Protein AF-A0A6D2G3I0-F1 (afdb_monomer)

Mean predicted aligned error: 6.11 Å

Solvent-accessible surface area (backbone atoms only — not comparable to full-atom values): 7239 Å² total; per-residue (Å²): 132,94,77,60,36,66,59,22,27,51,34,17,74,68,66,42,79,42,65,51,71,48,76,42,42,57,63,26,30,85,86,29,91,43,74,88,71,40,49,64,38,87,85,52,71,73,46,79,49,77,47,76,75,43,72,47,70,67,57,91,54,96,46,72,68,54,24,29,47,52,20,16,52,52,45,47,49,54,55,52,49,55,56,57,78,68,54,80,92,65,55,74,66,54,48,49,52,53,45,32,70,44,51,35,64,93,48,73,86,51,65,49,99,84,70,53,73,47,86,70,130

Foldseek 3Di:
DDFDLQVLQVQQVVQDWDKDKDKPQPCQDPPHPCVLVWPHDDDTDIDIDIDDIDGQHQDDDPDPVVSSVVSSVVVVVVNVVSVVVPDDDDDPVRVVVVCCNIHNQQDQPDADPVRDGDGRD

Radius of gyration: 18.66 Å; Cα contacts (8 Å, |Δi|>4): 162; chains: 1; bounding box: 48×25×49 Å

Secondary structure (DSSP, 8-state):
----HHHHHHHHHHT-EE--EEEESGGGSTTSS-BTTB---SSPPPEEEEPPPEE-PPP--SSHHHHHHHHHHHHHHHHHHHHHHT-----HHHHHHHHHHHH-TTS---B-TT-PBPP--

pLDDT: mean 89.38, std 10.51, range [39.72, 97.19]

Sequence (121 aa):
MKIYDGAGFVAAKSGATVVPLRIDGAELTPFSRLKGLVKRRLFPRIQLHILPPTQIPMPEAPRARDRRKIAGEMLHQIMMEARMAVRPRETLYESLLAAQYRYGAGKNCIEDINFTAGYVS

Structure (mmCIF, N/CA/C/O backbone):
data_AF-A0A6D2G3I0-F1
#
_entry.id   AF-A0A6D2G3I0-F1
#
loop_
_atom_site.group_PDB
_atom_site.id
_atom_site.type_symbol
_atom_site.label_atom_id
_atom_site.label_alt_id
_atom_site.label_comp_id
_atom_site.label_asym_id
_atom_site.label_entity_id
_atom_site.label_seq_id
_atom_site.pdbx_PDB_ins_code
_atom_site.Cartn_x
_atom_site.Cartn_y
_atom_site.Cartn_z
_atom_site.occupancy
_atom_site.B_iso_or_equiv
_atom_site.auth_seq_id
_atom_site.auth_comp_id
_atom_site.auth_asym_id
_atom_site.auth_atom_id
_atom_site.pdbx_PDB_model_num
ATOM 1 N N . MET A 1 1 ? 3.195 8.084 1.369 1.00 68.69 1 MET A N 1
ATOM 2 C CA . MET A 1 1 ? 1.783 7.982 0.933 1.00 68.69 1 MET A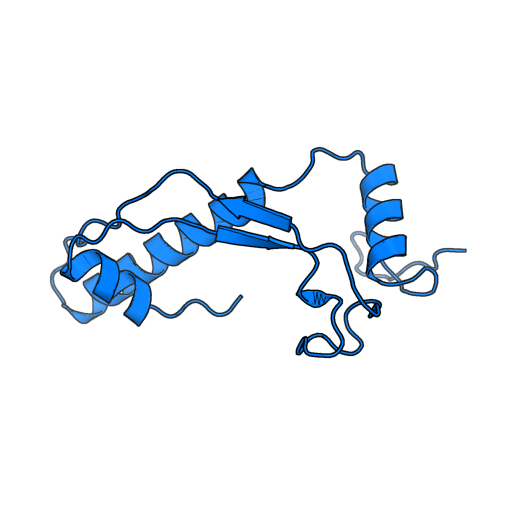 CA 1
ATOM 3 C C . MET A 1 1 ? 0.962 8.770 1.930 1.00 68.69 1 MET A C 1
ATOM 5 O O . MET A 1 1 ? 1.256 8.649 3.108 1.00 68.69 1 MET A O 1
ATOM 9 N N . LYS A 1 2 ? 0.010 9.603 1.496 1.00 77.00 2 LYS A N 1
ATOM 10 C CA . LYS A 1 2 ? -0.905 10.251 2.444 1.00 77.00 2 LYS A CA 1
ATOM 11 C C . LYS A 1 2 ? -2.009 9.254 2.781 1.00 77.00 2 LYS A C 1
ATOM 13 O O . LYS A 1 2 ? -2.684 8.786 1.870 1.00 77.00 2 LYS A O 1
ATOM 18 N N . ILE A 1 3 ? -2.138 8.912 4.054 1.00 81.06 3 ILE A N 1
ATOM 19 C CA . ILE A 1 3 ? -3.207 8.064 4.582 1.00 81.06 3 ILE A CA 1
ATOM 20 C C . ILE A 1 3 ? -4.020 8.953 5.513 1.00 81.06 3 ILE A C 1
ATOM 22 O O . ILE A 1 3 ? -3.449 9.730 6.272 1.00 81.06 3 ILE A O 1
ATOM 26 N N . TYR A 1 4 ? -5.342 8.907 5.381 1.00 83.62 4 TYR A N 1
ATOM 27 C CA . TYR A 1 4 ? -6.241 9.774 6.131 1.00 83.62 4 TYR A CA 1
ATOM 28 C C . TYR A 1 4 ? -6.926 8.968 7.228 1.00 83.62 4 TYR A C 1
ATOM 30 O O . TYR A 1 4 ? -7.654 8.024 6.924 1.00 83.62 4 TYR A O 1
ATOM 38 N N . ASP A 1 5 ? -6.786 9.400 8.482 1.00 87.56 5 ASP A N 1
ATOM 39 C CA . ASP A 1 5 ? -7.386 8.733 9.649 1.00 87.56 5 ASP A CA 1
ATOM 40 C C . ASP A 1 5 ? -8.898 8.525 9.506 1.00 87.56 5 ASP A C 1
ATOM 42 O O . ASP A 1 5 ? -9.468 7.552 9.993 1.00 87.56 5 ASP A O 1
ATOM 46 N N . GLY A 1 6 ? -9.565 9.444 8.797 1.00 91.62 6 GLY A N 1
ATOM 47 C CA . GLY A 1 6 ? -10.994 9.345 8.513 1.00 91.62 6 GLY A CA 1
ATOM 48 C C . GLY A 1 6 ? -11.378 8.071 7.759 1.00 91.62 6 GLY A C 1
ATOM 49 O O . GLY A 1 6 ? -12.414 7.496 8.072 1.00 91.62 6 GLY A O 1
ATOM 50 N N . ALA A 1 7 ? -10.552 7.604 6.820 1.00 92.88 7 ALA A N 1
ATOM 51 C CA . ALA A 1 7 ? -10.841 6.390 6.061 1.00 92.88 7 ALA A CA 1
ATOM 52 C C . ALA A 1 7 ? -10.762 5.142 6.953 1.00 92.88 7 ALA A C 1
ATOM 54 O O . ALA A 1 7 ? -11.666 4.310 6.915 1.00 92.88 7 ALA A O 1
ATOM 55 N N . GLY A 1 8 ? -9.733 5.060 7.806 1.00 94.44 8 GLY A N 1
ATOM 56 C CA . GLY A 1 8 ? -9.585 3.965 8.770 1.00 94.44 8 GLY A CA 1
ATOM 57 C C . GLY A 1 8 ? -10.744 3.932 9.761 1.00 94.44 8 GLY A C 1
ATOM 58 O O . GLY A 1 8 ? -11.340 2.887 9.996 1.00 94.44 8 GLY A O 1
ATOM 59 N N . PHE A 1 9 ? -11.150 5.100 10.261 1.00 95.31 9 PHE A N 1
ATOM 60 C CA . PHE A 1 9 ? -12.296 5.213 11.159 1.00 95.31 9 PHE A CA 1
ATOM 61 C C . PHE A 1 9 ? -13.632 4.838 10.510 1.00 95.31 9 PHE A C 1
ATOM 63 O O . PHE A 1 9 ? -14.449 4.187 11.153 1.00 95.31 9 PHE A O 1
ATOM 70 N N . VAL A 1 10 ? -13.879 5.236 9.257 1.00 95.69 10 VAL A N 1
ATOM 71 C CA . VAL A 1 10 ? -15.112 4.857 8.545 1.00 95.69 10 VAL A CA 1
ATOM 72 C C . VAL A 1 10 ? -15.165 3.348 8.337 1.00 95.69 10 VAL A C 1
ATOM 74 O O . VAL A 1 10 ? -16.199 2.759 8.635 1.00 95.69 10 VAL A O 1
ATOM 77 N N . ALA A 1 11 ? -14.062 2.730 7.902 1.00 95.75 11 ALA A N 1
ATOM 78 C CA . ALA A 1 11 ? -13.967 1.278 7.757 1.00 95.75 11 ALA A CA 1
ATOM 79 C C . ALA A 1 11 ? -14.234 0.555 9.087 1.00 95.75 11 ALA A C 1
ATOM 81 O O . ALA A 1 11 ? -14.996 -0.409 9.123 1.00 95.75 11 ALA A O 1
ATOM 82 N N . ALA A 1 12 ? -13.678 1.073 10.185 1.00 96.56 12 ALA A N 1
ATOM 83 C CA . ALA A 1 12 ? -13.872 0.493 11.506 1.00 96.56 12 ALA A CA 1
ATOM 84 C C . ALA A 1 12 ? -15.296 0.648 12.040 1.00 96.56 12 ALA A C 1
ATOM 86 O O . ALA A 1 12 ? -15.865 -0.285 12.600 1.00 96.56 12 ALA A O 1
ATOM 87 N N . LYS A 1 13 ? -15.903 1.819 11.835 1.00 95.94 13 LYS A N 1
ATOM 88 C CA . LYS A 1 13 ? -17.270 2.097 12.282 1.00 95.94 13 LYS A CA 1
ATOM 89 C C . LYS A 1 13 ? -18.314 1.306 11.491 1.00 95.94 13 LYS A C 1
ATOM 91 O O . LYS A 1 13 ? -19.352 0.969 12.050 1.00 95.94 13 LYS A O 1
ATOM 96 N N . SER A 1 14 ? -18.077 1.059 10.204 1.00 96.62 14 SER A N 1
ATOM 97 C CA . SER A 1 14 ? -19.011 0.316 9.354 1.00 96.62 14 SER A CA 1
ATOM 98 C C . SER A 1 14 ? -18.854 -1.201 9.451 1.00 96.62 14 SER A C 1
ATOM 100 O O . SER A 1 14 ? -19.747 -1.914 9.001 1.00 96.62 14 SER A O 1
ATOM 102 N N . GLY A 1 15 ? -17.733 -1.700 9.986 1.00 94.75 15 GLY A N 1
ATOM 103 C CA . GLY A 1 15 ? -17.394 -3.124 9.933 1.00 94.75 15 GLY A CA 1
ATOM 104 C C . GLY A 1 15 ? -17.150 -3.626 8.505 1.00 94.75 15 GLY A C 1
ATOM 105 O O . GLY A 1 15 ? -17.268 -4.820 8.235 1.00 94.75 15 GLY A O 1
ATOM 106 N N . ALA A 1 16 ? -16.856 -2.723 7.564 1.00 95.38 16 ALA A N 1
ATOM 107 C CA . ALA A 1 16 ? -16.655 -3.092 6.172 1.00 95.38 16 ALA A CA 1
ATOM 108 C C . ALA A 1 16 ? -15.365 -3.903 5.992 1.00 95.38 16 ALA A C 1
ATOM 110 O O . ALA A 1 16 ? -14.327 -3.621 6.595 1.00 95.38 16 ALA A O 1
ATOM 111 N N . THR A 1 17 ? -15.418 -4.875 5.084 1.00 96.56 17 THR A N 1
ATOM 112 C CA . THR A 1 17 ? -14.219 -5.580 4.628 1.00 96.56 17 THR A CA 1
ATOM 113 C C . THR A 1 17 ? -13.425 -4.670 3.690 1.00 96.56 17 THR A C 1
ATOM 115 O O . THR A 1 17 ? -1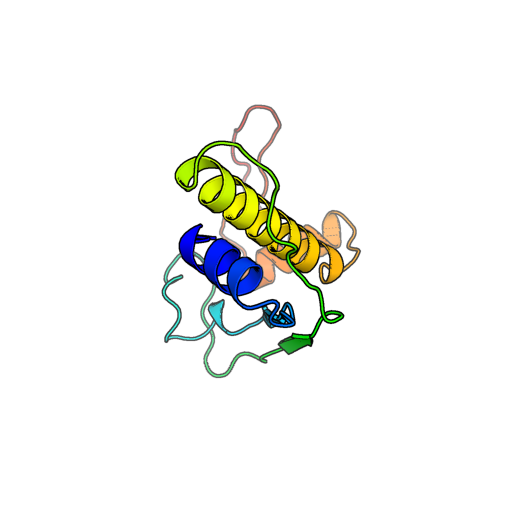3.959 -4.157 2.707 1.00 96.56 17 THR A O 1
ATOM 118 N N . VAL A 1 18 ? -12.143 -4.472 3.987 1.00 94.75 18 VAL A N 1
ATOM 119 C CA . VAL A 1 18 ? -11.204 -3.664 3.206 1.00 94.75 18 VAL A CA 1
ATOM 120 C C . VAL A 1 18 ? -10.280 -4.599 2.434 1.00 94.75 18 VAL A C 1
ATOM 122 O O . VAL A 1 18 ? -9.649 -5.475 3.015 1.00 94.75 18 VAL A O 1
ATOM 125 N N . VAL A 1 19 ? -10.167 -4.405 1.122 1.00 96.56 19 VAL A N 1
ATOM 126 C CA . VAL A 1 19 ? -9.255 -5.184 0.273 1.00 96.56 19 VAL A CA 1
ATOM 127 C C . VAL A 1 19 ? -8.068 -4.300 -0.112 1.00 96.56 19 VAL A C 1
ATOM 129 O O . VAL A 1 19 ? -8.259 -3.331 -0.853 1.00 96.56 19 VAL A O 1
ATOM 132 N N . PRO A 1 20 ? -6.846 -4.572 0.380 1.00 95.38 20 PRO A N 1
ATOM 133 C CA . PRO A 1 20 ? -5.681 -3.792 0.001 1.00 95.38 20 PRO A CA 1
ATOM 134 C C . PRO A 1 20 ? -5.325 -4.069 -1.465 1.00 95.38 20 PRO A C 1
ATOM 136 O O . PRO A 1 20 ? -5.246 -5.217 -1.900 1.00 95.38 20 PRO A O 1
ATOM 139 N N . LEU A 1 21 ? -5.102 -3.000 -2.229 1.00 94.81 21 LEU A N 1
ATOM 140 C CA . LEU A 1 21 ? -4.758 -3.058 -3.647 1.00 94.81 21 LEU A CA 1
ATOM 141 C C . LEU A 1 21 ? -3.502 -2.228 -3.904 1.00 94.81 21 LEU A C 1
ATOM 143 O O . LEU A 1 21 ? -3.475 -1.021 -3.650 1.00 94.81 21 LEU A O 1
ATOM 147 N N . ARG A 1 22 ? -2.472 -2.859 -4.468 1.00 93.06 22 ARG A N 1
ATOM 148 C CA . ARG A 1 22 ? -1.275 -2.175 -4.964 1.00 93.06 22 ARG A CA 1
ATOM 149 C C . ARG A 1 22 ? -1.343 -2.074 -6.487 1.00 93.06 22 ARG A C 1
ATOM 151 O O . ARG A 1 22 ? -1.548 -3.069 -7.172 1.00 93.06 22 ARG A O 1
ATOM 158 N N . ILE A 1 23 ? -1.158 -0.857 -6.997 1.00 93.81 23 ILE A N 1
ATOM 159 C CA . ILE A 1 23 ? -1.142 -0.555 -8.435 1.00 93.81 23 ILE A CA 1
ATOM 160 C C . ILE A 1 23 ? 0.275 -0.154 -8.844 1.00 93.81 23 ILE A C 1
ATOM 162 O O . ILE A 1 23 ? 0.762 0.893 -8.412 1.00 93.81 23 ILE A O 1
ATOM 166 N N . ASP A 1 24 ? 0.922 -0.960 -9.676 1.00 92.50 24 ASP A N 1
ATOM 167 C CA . ASP A 1 24 ? 2.253 -0.703 -10.224 1.00 92.50 24 ASP A CA 1
ATOM 168 C C . ASP A 1 24 ? 2.177 -0.268 -11.693 1.00 92.50 24 ASP A C 1
ATOM 170 O O . ASP A 1 24 ? 1.307 -0.698 -12.451 1.00 92.50 24 ASP A O 1
ATOM 174 N N . GLY A 1 25 ? 3.083 0.625 -12.094 1.00 93.06 25 GLY A N 1
ATOM 175 C CA . GLY A 1 25 ? 3.193 1.154 -13.458 1.00 93.06 25 GLY A CA 1
ATOM 176 C C . GLY A 1 25 ? 2.351 2.403 -13.735 1.00 93.06 25 GLY A C 1
ATOM 177 O O . GLY A 1 25 ? 2.733 3.216 -14.581 1.00 93.06 25 GLY A O 1
ATOM 178 N N . ALA A 1 26 ? 1.267 2.633 -12.985 1.00 94.00 26 ALA A N 1
ATOM 179 C CA . ALA A 1 26 ? 0.426 3.830 -13.121 1.00 94.00 26 ALA A CA 1
ATOM 180 C C . ALA A 1 26 ? 1.214 5.125 -12.856 1.00 94.00 26 ALA A C 1
ATOM 182 O O . ALA A 1 26 ? 0.985 6.157 -13.491 1.00 94.00 26 ALA A O 1
ATOM 183 N N . GLU A 1 27 ? 2.204 5.058 -11.969 1.00 92.81 27 GLU A N 1
ATOM 184 C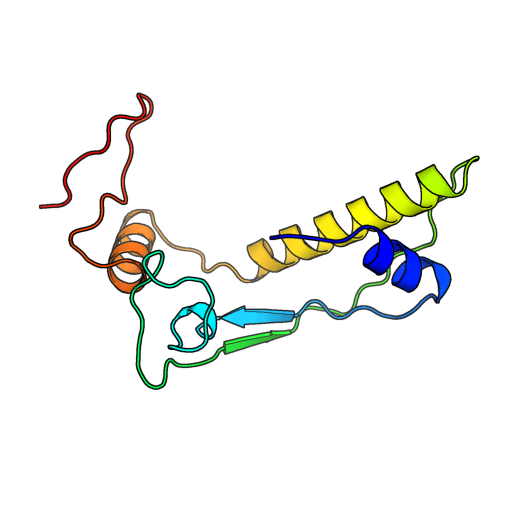 CA . GLU A 1 27 ? 3.1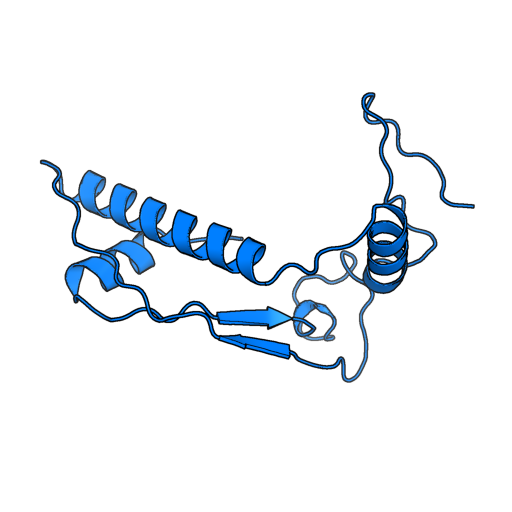13 6.149 -11.649 1.00 92.81 27 GLU A CA 1
ATOM 185 C C . GLU A 1 27 ? 3.976 6.613 -12.830 1.00 92.81 27 GLU A C 1
ATOM 187 O O . GLU A 1 27 ? 4.415 7.764 -12.830 1.00 92.81 27 GLU A O 1
ATOM 192 N N . LEU A 1 28 ? 4.198 5.748 -13.827 1.00 94.75 28 LEU A N 1
ATOM 193 C CA . LEU A 1 28 ? 5.015 6.030 -15.010 1.00 94.75 28 LEU A CA 1
ATOM 194 C C . LEU A 1 28 ? 4.207 6.721 -16.118 1.00 94.75 28 LEU A C 1
ATOM 196 O O . LEU A 1 28 ? 4.784 7.196 -17.095 1.00 94.75 28 LEU A O 1
ATOM 200 N N . THR A 1 29 ? 2.881 6.784 -15.990 1.00 94.50 29 THR A N 1
ATOM 201 C CA . THR A 1 29 ? 2.010 7.396 -17.002 1.00 94.50 29 THR A CA 1
ATOM 202 C C . THR A 1 29 ? 2.189 8.923 -17.063 1.00 94.50 29 THR A C 1
ATOM 204 O O . THR A 1 29 ? 2.581 9.553 -16.073 1.00 94.50 29 THR A O 1
ATOM 207 N N . PRO A 1 30 ? 1.843 9.579 -18.188 1.00 92.69 30 PRO A N 1
ATOM 208 C CA . PRO A 1 30 ? 1.843 11.042 -18.280 1.00 92.69 30 PRO A CA 1
ATOM 209 C C . PRO A 1 30 ? 0.877 11.727 -17.297 1.00 92.69 30 PRO A C 1
ATOM 211 O O . PRO A 1 30 ? 1.127 12.868 -16.901 1.00 92.69 30 PRO A O 1
ATOM 214 N N . PHE A 1 31 ? -0.180 11.020 -16.879 1.00 92.56 31 PHE A N 1
ATOM 215 C CA . PHE A 1 31 ? -1.214 11.487 -15.946 1.00 92.56 31 PHE A CA 1
ATOM 216 C C . PHE A 1 31 ? -0.783 11.431 -14.473 1.00 92.56 31 PHE A C 1
ATOM 218 O O . PHE A 1 31 ? -1.421 12.025 -13.605 1.00 92.56 31 PHE A O 1
ATOM 225 N N . SER A 1 32 ? 0.315 10.737 -14.175 1.00 92.31 32 SER A N 1
ATOM 226 C CA . SER A 1 32 ? 0.874 10.660 -12.829 1.00 92.31 32 SER A CA 1
ATOM 227 C C . SER A 1 32 ? 1.361 12.024 -12.335 1.00 92.31 32 SER A C 1
ATOM 229 O O . SER A 1 32 ? 2.062 12.755 -13.046 1.00 92.31 32 SER A O 1
ATOM 231 N N . ARG A 1 33 ? 1.093 12.321 -11.058 1.00 91.50 33 ARG A N 1
ATOM 232 C CA . ARG A 1 33 ? 1.632 13.497 -10.351 1.00 91.50 33 ARG A CA 1
ATOM 233 C C . ARG A 1 33 ? 3.122 13.365 -9.989 1.00 91.50 33 ARG A C 1
ATOM 235 O O . ARG A 1 33 ? 3.663 14.263 -9.361 1.00 91.50 33 ARG A O 1
ATOM 242 N N . LEU A 1 34 ? 3.800 12.287 -10.395 1.00 89.62 34 LEU A N 1
ATOM 243 C CA . LEU A 1 34 ? 5.230 12.050 -10.137 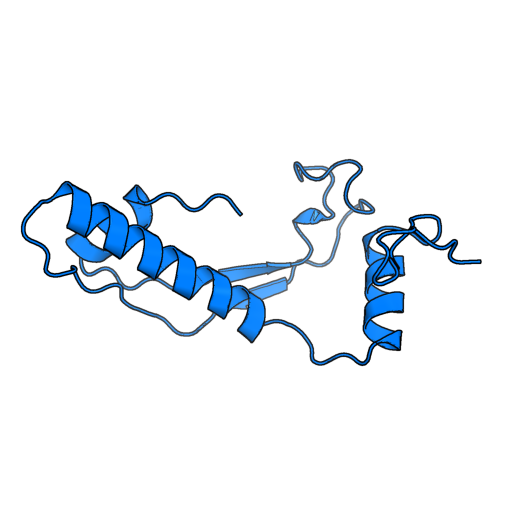1.00 89.62 34 LEU A CA 1
ATOM 244 C C . LEU A 1 34 ? 6.148 12.527 -11.282 1.00 89.62 34 LEU A C 1
ATOM 246 O O . LEU A 1 34 ? 7.203 11.940 -11.527 1.00 89.62 34 LEU A O 1
ATOM 250 N N . LYS A 1 35 ? 5.757 13.577 -12.024 1.00 86.75 35 LYS A N 1
ATOM 251 C CA . LYS A 1 35 ? 6.605 14.157 -13.084 1.00 86.75 35 LYS A CA 1
ATOM 252 C C . LYS A 1 35 ? 7.975 14.531 -12.511 1.00 86.75 35 LYS A C 1
ATOM 254 O O . LYS A 1 35 ? 8.041 15.181 -11.477 1.00 86.75 35 LYS A O 1
ATOM 259 N N . GLY A 1 36 ? 9.051 14.136 -13.188 1.00 86.50 36 GLY A N 1
ATOM 260 C CA . GLY A 1 36 ? 10.424 14.456 -12.777 1.00 86.50 36 GLY A CA 1
ATOM 261 C C . GLY A 1 36 ? 10.983 13.581 -11.650 1.00 86.50 36 GLY A C 1
ATOM 262 O O . GLY A 1 36 ? 12.199 13.541 -11.488 1.00 86.50 36 GLY A O 1
ATOM 263 N N . LEU A 1 37 ? 10.128 12.839 -10.933 1.00 87.38 37 LEU A N 1
ATOM 264 C CA . LEU A 1 37 ? 10.541 11.867 -9.915 1.00 87.38 37 LEU A CA 1
ATOM 265 C C . LEU A 1 37 ? 10.729 10.459 -10.483 1.00 87.38 37 LEU A C 1
ATOM 267 O O . LEU A 1 37 ? 11.497 9.695 -9.923 1.00 87.38 37 LEU A O 1
ATOM 271 N N . VAL A 1 38 ? 10.038 10.103 -11.569 1.00 91.06 38 VAL A N 1
ATOM 272 C CA . VAL A 1 38 ? 10.175 8.811 -12.268 1.00 91.06 38 VAL A CA 1
ATOM 273 C C . VAL A 1 38 ? 10.294 9.018 -13.776 1.00 91.06 38 VAL A C 1
ATOM 275 O O . VAL A 1 38 ? 9.788 10.007 -14.321 1.00 91.06 38 VAL A O 1
ATOM 278 N N . LYS A 1 39 ? 10.921 8.063 -14.473 1.00 91.00 39 LYS A N 1
ATOM 279 C CA . LYS A 1 39 ? 10.996 8.055 -15.938 1.00 91.00 39 LYS A CA 1
ATOM 280 C C . LYS A 1 39 ? 9.626 7.701 -16.526 1.00 91.00 39 LYS A C 1
ATOM 282 O O . LYS A 1 39 ? 9.187 6.552 -16.465 1.00 91.00 39 LYS A O 1
ATOM 287 N N . ARG A 1 40 ? 8.952 8.699 -17.105 1.00 93.19 40 ARG A N 1
ATOM 288 C CA . ARG A 1 40 ? 7.627 8.545 -17.728 1.00 93.19 40 ARG A CA 1
ATOM 289 C C . ARG A 1 40 ? 7.671 7.699 -18.997 1.00 93.19 40 ARG A C 1
ATOM 291 O O . ARG A 1 40 ? 8.681 7.665 -19.695 1.00 93.19 40 ARG A O 1
ATOM 298 N N . ARG A 1 41 ? 6.553 7.039 -19.297 1.00 92.62 41 ARG A N 1
ATOM 299 C CA . ARG A 1 41 ? 6.377 6.158 -20.456 1.00 92.62 41 ARG A CA 1
ATOM 300 C C . ARG A 1 41 ? 4.991 6.339 -21.047 1.00 92.62 41 ARG A C 1
ATOM 302 O O . ARG A 1 41 ? 4.021 6.544 -20.318 1.00 92.62 41 ARG A O 1
ATOM 309 N N . LEU A 1 42 ? 4.912 6.238 -22.365 1.00 91.31 42 LEU A N 1
ATOM 310 C CA . LEU A 1 42 ? 3.645 6.098 -23.065 1.00 91.31 42 LEU A CA 1
ATOM 311 C C . LEU A 1 42 ? 3.254 4.620 -22.988 1.00 91.31 42 LEU A C 1
ATOM 313 O O . LEU A 1 42 ? 4.060 3.762 -23.332 1.00 91.31 42 LEU A O 1
ATOM 317 N N . PHE A 1 43 ? 2.057 4.339 -22.470 1.00 92.75 43 PHE A N 1
ATOM 318 C CA . PHE A 1 43 ? 1.514 2.984 -22.294 1.00 92.75 43 PHE A CA 1
ATOM 319 C C . PHE A 1 43 ? 2.367 2.038 -21.414 1.00 92.75 43 PHE A C 1
ATOM 321 O O . PHE A 1 43 ? 2.759 0.959 -21.857 1.00 92.75 43 PHE A O 1
ATOM 328 N N . PRO A 1 44 ? 2.677 2.399 -20.151 1.00 94.75 44 PRO A N 1
ATOM 329 C CA . PRO A 1 44 ? 3.337 1.467 -19.241 1.00 94.75 44 PRO A CA 1
ATOM 330 C C . PRO A 1 44 ? 2.424 0.274 -18.924 1.00 94.75 44 PRO A C 1
ATOM 332 O O . PRO A 1 44 ? 1.209 0.426 -18.799 1.00 94.75 44 PRO A O 1
ATOM 335 N N . ARG A 1 45 ? 3.017 -0.908 -18.718 1.00 94.62 45 ARG A N 1
ATOM 336 C CA . ARG A 1 45 ? 2.298 -2.071 -18.184 1.00 94.62 45 ARG A CA 1
ATOM 337 C C . ARG A 1 45 ? 1.758 -1.740 -16.790 1.00 94.62 45 ARG A C 1
ATOM 339 O O . ARG A 1 45 ? 2.534 -1.344 -15.923 1.00 94.62 45 ARG A O 1
ATOM 346 N N . ILE A 1 46 ? 0.458 -1.935 -16.588 1.00 95.19 46 ILE A N 1
ATOM 347 C CA . ILE A 1 46 ? -0.203 -1.782 -15.288 1.00 95.19 46 ILE A CA 1
ATOM 348 C C . ILE A 1 46 ? -0.314 -3.155 -14.631 1.00 95.19 46 ILE A C 1
ATOM 350 O O . ILE A 1 46 ? -0.779 -4.103 -15.263 1.00 95.19 46 ILE A O 1
ATOM 354 N N . GLN A 1 47 ? 0.124 -3.267 -13.379 1.00 95.25 47 GLN A N 1
ATOM 355 C CA . GLN A 1 47 ? -0.035 -4.478 -12.573 1.00 95.25 47 GLN A CA 1
ATOM 356 C C . GLN A 1 47 ? -0.872 -4.163 -11.336 1.00 95.25 47 GLN A C 1
ATOM 358 O O . GLN A 1 47 ? -0.666 -3.144 -10.675 1.00 95.25 47 GLN A O 1
ATOM 363 N N . LEU A 1 48 ? -1.844 -5.029 -11.061 1.00 96.25 48 LEU A N 1
ATOM 364 C CA . LEU A 1 48 ? -2.739 -4.938 -9.916 1.00 96.25 48 LEU A CA 1
ATOM 365 C C . LEU A 1 48 ? -2.442 -6.113 -8.993 1.00 96.25 48 LEU A C 1
ATOM 367 O O . LEU A 1 48 ? -2.635 -7.264 -9.378 1.00 96.25 48 LEU A O 1
ATOM 371 N N . HIS A 1 49 ? -1.995 -5.821 -7.780 1.00 96.19 49 HIS A N 1
ATOM 372 C CA . HIS A 1 49 ? -1.797 -6.828 -6.748 1.00 96.19 49 HIS A CA 1
ATOM 373 C C . HIS A 1 49 ? -2.917 -6.684 -5.731 1.00 96.19 49 HIS A C 1
ATOM 375 O O . HIS A 1 49 ? -2.966 -5.709 -4.978 1.00 96.19 49 HIS A O 1
ATOM 381 N N . ILE A 1 50 ? -3.837 -7.640 -5.768 1.00 96.56 50 ILE A N 1
ATOM 382 C CA . ILE A 1 50 ? -4.964 -7.736 -4.848 1.00 96.56 50 ILE A CA 1
ATOM 383 C C . ILE A 1 50 ? -4.496 -8.582 -3.668 1.00 96.56 50 ILE A C 1
ATOM 385 O O . ILE A 1 50 ? -4.058 -9.716 -3.856 1.00 96.56 50 ILE A O 1
ATOM 389 N N . LEU A 1 51 ? -4.551 -8.018 -2.467 1.00 96.75 51 LEU A N 1
ATOM 390 C CA . LEU A 1 51 ? -4.156 -8.708 -1.245 1.00 96.75 51 LEU A CA 1
ATOM 391 C C . LEU A 1 51 ? -5.376 -9.306 -0.536 1.00 96.75 51 LEU A C 1
ATOM 393 O O . LEU A 1 51 ? -6.508 -8.906 -0.829 1.00 96.75 51 LEU A O 1
ATOM 397 N N . PRO A 1 52 ? -5.165 -10.252 0.400 1.00 97.19 52 PRO A N 1
ATOM 398 C CA . PRO A 1 52 ? -6.252 -10.834 1.168 1.00 97.19 52 PRO A CA 1
ATOM 399 C C . PRO A 1 52 ? -7.147 -9.766 1.820 1.00 97.19 52 PRO A C 1
ATOM 401 O O . PRO A 1 52 ? -6.632 -8.761 2.326 1.00 97.19 52 PRO A O 1
ATOM 404 N N . PRO A 1 53 ? -8.477 -9.968 1.826 1.00 97.19 53 PRO A N 1
ATOM 405 C CA . PRO A 1 53 ? -9.395 -9.088 2.530 1.00 97.19 53 PRO A CA 1
ATOM 406 C C . PRO A 1 53 ? -9.044 -8.993 4.019 1.00 97.19 53 PRO A C 1
ATOM 408 O O . PRO A 1 53 ? -8.717 -9.991 4.658 1.00 97.19 53 PRO A O 1
ATOM 411 N N . THR A 1 54 ? -9.137 -7.791 4.574 1.00 95.94 54 THR A N 1
ATOM 412 C CA . THR A 1 54 ? -8.845 -7.490 5.978 1.00 95.94 54 THR A CA 1
ATOM 413 C C . THR A 1 54 ? -9.952 -6.627 6.571 1.00 95.94 54 THR A C 1
ATOM 415 O O . THR A 1 54 ? -10.724 -5.984 5.859 1.00 95.94 54 THR A O 1
ATOM 418 N N . GLN A 1 55 ? -10.063 -6.637 7.892 1.00 96.19 55 GLN A N 1
ATOM 419 C CA . GLN A 1 55 ? -11.013 -5.823 8.633 1.00 96.19 55 GLN A CA 1
ATOM 420 C C . GLN A 1 55 ? -10.254 -4.948 9.620 1.00 96.19 55 GLN A C 1
ATOM 422 O O . GLN A 1 55 ? -9.229 -5.342 10.172 1.00 96.19 55 GLN A O 1
ATOM 427 N N . ILE A 1 56 ? -10.782 -3.753 9.854 1.00 96.62 56 ILE A N 1
ATOM 428 C CA . ILE A 1 56 ? -10.270 -2.844 10.874 1.00 96.62 56 ILE A CA 1
ATOM 429 C C . ILE A 1 56 ? -11.306 -2.864 11.994 1.00 96.62 56 ILE A C 1
ATOM 431 O O . ILE A 1 56 ? -12.355 -2.257 11.821 1.00 96.62 56 ILE A O 1
ATOM 435 N N . PRO A 1 57 ? -11.100 -3.585 13.106 1.00 96.31 57 PRO A N 1
ATOM 436 C CA . PRO A 1 57 ? -12.041 -3.536 14.216 1.00 96.31 57 PRO A CA 1
ATOM 437 C C . PRO A 1 57 ? -12.076 -2.135 14.832 1.00 96.31 57 PRO A C 1
ATOM 439 O O . PRO A 1 57 ? -11.094 -1.390 14.788 1.00 96.31 57 PRO A O 1
ATOM 442 N N . MET A 1 58 ? -13.214 -1.772 15.424 1.00 96.56 58 MET A N 1
ATOM 443 C CA . MET A 1 58 ? -13.344 -0.507 16.139 1.00 96.56 58 MET A CA 1
ATOM 444 C C . MET A 1 58 ? -12.454 -0.517 17.392 1.00 96.56 58 MET A C 1
ATOM 446 O O . MET A 1 58 ? -12.671 -1.359 18.261 1.00 96.56 58 MET A O 1
ATOM 450 N N . PRO A 1 59 ? -11.485 0.408 17.527 1.00 95.50 59 PRO A N 1
ATOM 451 C CA . PRO A 1 59 ? -10.601 0.416 18.684 1.00 95.50 59 PRO A CA 1
ATOM 452 C C . PRO A 1 59 ? -11.333 0.799 19.967 1.00 95.50 59 PRO A C 1
ATOM 454 O O . PRO A 1 59 ? -12.179 1.701 19.970 1.00 95.50 59 PRO A O 1
ATOM 457 N N . GLU A 1 60 ? -10.933 0.191 21.077 1.00 94.31 60 GLU A N 1
ATOM 458 C CA . GLU A 1 60 ? -11.368 0.602 22.405 1.00 94.31 60 GLU A CA 1
ATOM 459 C C . GLU A 1 60 ? -10.494 1.756 22.902 1.00 94.31 60 GLU A C 1
ATOM 461 O O . GLU A 1 60 ? -9.292 1.618 23.113 1.00 94.31 60 GLU A O 1
ATOM 466 N N . ALA A 1 61 ? -11.099 2.931 23.067 1.00 94.44 61 ALA A N 1
ATOM 467 C CA . ALA A 1 61 ? -10.463 4.065 23.727 1.00 94.44 61 ALA A CA 1
ATOM 468 C C . ALA A 1 61 ? -11.532 4.993 24.323 1.00 94.44 61 ALA A C 1
ATOM 470 O O . ALA A 1 61 ? -12.622 5.103 23.742 1.00 94.44 61 ALA A O 1
ATOM 471 N N . PRO A 1 62 ? -11.238 5.717 25.420 1.00 92.44 62 PRO A N 1
ATOM 472 C CA . PRO A 1 62 ? -12.225 6.558 26.098 1.00 92.44 62 PRO A CA 1
ATOM 473 C C . PRO A 1 62 ? -12.786 7.671 25.202 1.00 92.44 62 PRO A C 1
ATOM 475 O O . PRO A 1 62 ? -13.995 7.904 25.159 1.00 92.44 62 PRO A O 1
ATOM 478 N N . ARG A 1 63 ? -11.927 8.349 24.428 1.00 95.50 63 ARG A N 1
ATOM 479 C CA . ARG A 1 63 ? -12.332 9.489 23.593 1.00 95.50 63 ARG A CA 1
ATOM 480 C C . ARG A 1 63 ? -12.535 9.071 22.141 1.00 95.50 63 ARG A C 1
ATOM 482 O O . ARG A 1 63 ? -11.740 8.336 21.563 1.00 95.50 63 ARG A O 1
ATOM 489 N N . ALA A 1 64 ? -13.561 9.634 21.501 1.00 92.38 64 ALA A N 1
ATOM 490 C CA . ALA A 1 64 ? -13.854 9.377 20.088 1.00 92.38 64 ALA A CA 1
ATOM 491 C C . ALA A 1 64 ? -12.706 9.789 19.148 1.00 92.38 64 ALA A C 1
ATOM 493 O O . ALA A 1 64 ? -12.458 9.125 18.142 1.00 92.38 64 ALA A O 1
ATOM 494 N N . ARG A 1 65 ? -11.985 10.865 19.493 1.00 93.88 65 ARG A N 1
ATOM 495 C CA . ARG A 1 65 ? -10.798 11.319 18.756 1.00 93.88 65 ARG A CA 1
ATOM 496 C C . ARG A 1 65 ? -9.688 10.266 18.760 1.00 93.88 65 ARG A C 1
ATOM 498 O O . ARG A 1 65 ? -9.076 10.046 17.719 1.00 93.88 65 ARG A O 1
ATOM 505 N N . ASP A 1 66 ? -9.478 9.604 19.892 1.00 95.38 66 ASP A N 1
ATOM 506 C CA . ASP A 1 66 ? -8.420 8.605 20.049 1.00 95.38 66 ASP A CA 1
ATOM 507 C C . ASP A 1 66 ? -8.762 7.346 19.251 1.00 95.38 66 ASP A C 1
ATOM 509 O O . ASP A 1 66 ? -7.937 6.877 18.474 1.00 95.38 66 ASP A O 1
ATOM 513 N N . ARG A 1 67 ? -10.022 6.887 19.307 1.00 95.44 67 ARG A N 1
ATOM 514 C CA . ARG A 1 67 ? -10.496 5.776 18.460 1.00 95.44 67 ARG A CA 1
ATOM 515 C C . ARG A 1 67 ? -10.285 6.050 16.969 1.00 95.44 67 ARG A C 1
ATOM 517 O O . ARG A 1 67 ? -9.860 5.166 16.234 1.00 95.44 67 ARG A O 1
ATOM 524 N N . ARG A 1 68 ? -10.550 7.283 16.518 1.00 95.00 68 ARG A N 1
ATOM 525 C CA . ARG A 1 68 ? -10.309 7.698 15.125 1.00 95.00 68 ARG A CA 1
ATOM 526 C C . ARG A 1 68 ? -8.831 7.644 14.754 1.00 95.00 68 ARG A C 1
ATOM 528 O O . ARG A 1 68 ? -8.513 7.169 13.669 1.00 95.00 68 ARG A O 1
ATOM 535 N N . LYS A 1 69 ? -7.952 8.126 15.633 1.00 94.94 69 LYS A N 1
ATOM 536 C CA . LYS A 1 69 ? -6.505 8.098 15.412 1.00 94.94 69 LYS A CA 1
ATOM 537 C C . LYS A 1 69 ? -5.993 6.658 15.321 1.00 94.94 69 LYS A C 1
ATOM 539 O O . LYS A 1 69 ? -5.342 6.323 14.340 1.00 94.94 69 LYS A O 1
ATOM 544 N N . ILE A 1 70 ? -6.372 5.802 16.272 1.00 96.50 70 ILE A N 1
ATOM 545 C CA . ILE A 1 70 ? -5.954 4.392 16.305 1.00 96.50 70 ILE A CA 1
ATOM 546 C C . ILE A 1 70 ? -6.444 3.653 15.053 1.00 96.50 70 ILE A C 1
ATOM 548 O O . ILE A 1 70 ? -5.666 2.968 14.399 1.00 96.50 70 ILE A O 1
ATOM 552 N N . ALA A 1 71 ? -7.701 3.848 14.642 1.00 96.12 71 ALA A N 1
ATOM 553 C CA . ALA A 1 71 ? -8.211 3.245 13.408 1.00 96.12 71 ALA A CA 1
ATOM 554 C C . ALA A 1 71 ? -7.448 3.738 12.159 1.00 96.12 71 ALA A C 1
ATOM 556 O O . ALA A 1 71 ? -7.227 2.980 11.213 1.00 96.12 71 ALA A O 1
ATOM 557 N N . GLY A 1 72 ? -7.020 5.005 12.157 1.00 94.88 72 GLY A N 1
ATOM 558 C CA . GLY A 1 72 ? -6.131 5.567 11.140 1.00 94.88 72 GLY A CA 1
ATOM 559 C C . GLY A 1 72 ? -4.758 4.895 11.105 1.00 94.88 72 GLY A C 1
ATOM 560 O O . GLY A 1 72 ? -4.289 4.522 10.031 1.00 94.88 72 GLY A O 1
ATOM 561 N N . GLU A 1 73 ? -4.146 4.683 12.269 1.00 95.62 73 GLU A N 1
ATOM 562 C CA . GLU A 1 73 ? -2.861 3.987 12.421 1.00 95.62 73 GLU A CA 1
ATOM 563 C C . GLU A 1 73 ? -2.951 2.520 11.974 1.00 95.62 73 GLU A C 1
ATOM 565 O O . GLU A 1 73 ? -2.070 2.041 11.263 1.00 95.62 73 GLU A O 1
ATOM 570 N N . MET A 1 74 ? -4.049 1.825 12.284 1.00 95.94 74 MET A N 1
ATOM 571 C CA . MET A 1 74 ? -4.295 0.459 11.804 1.00 95.94 74 MET A CA 1
ATOM 572 C C . MET A 1 74 ? -4.389 0.400 10.277 1.00 95.94 74 MET A C 1
ATOM 574 O O . MET A 1 74 ? -3.744 -0.438 9.646 1.00 95.94 74 MET A O 1
ATOM 578 N N . LEU A 1 75 ? -5.137 1.323 9.658 1.00 95.75 75 LEU A N 1
ATOM 579 C CA . LEU A 1 75 ? -5.169 1.431 8.197 1.00 95.75 75 LEU A CA 1
ATOM 580 C C . LEU A 1 75 ? -3.774 1.738 7.636 1.00 95.75 75 LEU A C 1
ATOM 582 O O . LEU A 1 75 ? -3.391 1.196 6.599 1.00 95.75 75 LEU A O 1
ATOM 586 N N . HIS A 1 76 ? -3.009 2.599 8.310 1.00 94.88 76 HIS A N 1
ATOM 587 C CA . HIS A 1 76 ? -1.647 2.925 7.907 1.00 94.88 76 HIS A CA 1
ATOM 588 C C . HIS A 1 76 ? -0.748 1.687 7.902 1.00 94.88 76 HIS A C 1
ATOM 590 O O . HIS A 1 76 ? -0.052 1.446 6.913 1.00 94.88 76 HIS A O 1
ATOM 596 N N . GLN A 1 77 ? -0.822 0.875 8.956 1.00 94.81 77 GLN A N 1
ATOM 597 C CA . GLN A 1 77 ? -0.079 -0.372 9.078 1.00 94.81 77 GLN A CA 1
ATOM 598 C C . GLN A 1 77 ? -0.444 -1.361 7.965 1.00 94.81 77 GLN A C 1
ATOM 600 O O . GLN A 1 77 ? 0.446 -1.807 7.242 1.00 94.81 77 GLN A O 1
ATOM 605 N N . ILE A 1 78 ? -1.740 -1.607 7.732 1.00 95.12 78 ILE A N 1
ATOM 606 C CA . ILE A 1 78 ? -2.221 -2.488 6.650 1.00 95.12 78 ILE A CA 1
ATOM 607 C C . ILE A 1 78 ? -1.648 -2.053 5.297 1.00 95.12 78 ILE A C 1
ATOM 609 O O . ILE A 1 78 ? -1.203 -2.870 4.494 1.00 95.12 78 ILE A O 1
ATOM 613 N N . MET A 1 79 ? -1.639 -0.749 5.024 1.00 93.94 79 MET A N 1
ATOM 614 C CA . MET A 1 79 ? -1.136 -0.225 3.758 1.00 93.94 79 MET A CA 1
ATOM 615 C C . MET A 1 79 ? 0.399 -0.305 3.635 1.00 93.94 79 MET A C 1
ATOM 617 O O . MET A 1 79 ? 0.919 -0.446 2.523 1.00 93.94 79 MET A O 1
ATOM 621 N N . MET A 1 80 ? 1.140 -0.209 4.746 1.00 93.94 80 MET A N 1
ATOM 622 C CA . MET A 1 80 ? 2.590 -0.443 4.775 1.00 93.94 80 MET A CA 1
ATOM 623 C C . MET A 1 80 ? 2.924 -1.913 4.532 1.00 93.94 80 MET A C 1
ATOM 625 O O . MET A 1 80 ? 3.783 -2.216 3.704 1.00 93.94 80 MET A O 1
ATOM 629 N N . GLU A 1 81 ? 2.217 -2.815 5.202 1.00 94.06 81 GLU A N 1
ATOM 630 C CA . GLU A 1 81 ? 2.363 -4.258 5.023 1.00 94.06 81 GLU A CA 1
ATOM 631 C C . GLU A 1 81 ? 2.019 -4.666 3.594 1.00 94.06 81 GLU A C 1
ATOM 633 O O . GLU A 1 81 ? 2.805 -5.357 2.951 1.00 94.06 81 GLU A O 1
ATOM 638 N N . ALA A 1 82 ? 0.924 -4.140 3.037 1.00 93.31 82 ALA A N 1
ATOM 639 C CA . ALA A 1 82 ? 0.527 -4.408 1.659 1.00 93.31 82 ALA A CA 1
ATOM 640 C C . ALA A 1 82 ? 1.601 -4.001 0.639 1.00 93.31 82 ALA A C 1
ATOM 642 O O . ALA A 1 82 ? 1.814 -4.684 -0.362 1.00 93.31 82 ALA A O 1
ATOM 643 N N . ARG A 1 83 ? 2.321 -2.902 0.898 1.00 91.75 83 ARG A N 1
ATOM 644 C CA . ARG A 1 83 ? 3.463 -2.493 0.071 1.00 91.75 83 ARG A CA 1
ATOM 645 C C . ARG A 1 83 ? 4.611 -3.498 0.149 1.00 91.75 83 ARG A C 1
ATOM 647 O O . ARG A 1 83 ? 5.245 -3.742 -0.873 1.00 91.75 83 ARG A O 1
ATOM 654 N N . MET A 1 84 ? 4.912 -4.014 1.337 1.00 92.94 84 MET A N 1
ATOM 655 C CA . MET A 1 84 ? 6.028 -4.941 1.534 1.00 92.94 84 MET A CA 1
ATOM 656 C C . MET A 1 84 ? 5.707 -6.345 1.026 1.00 92.94 84 MET A C 1
ATOM 658 O O . MET A 1 84 ? 6.562 -6.960 0.401 1.00 92.94 84 MET A O 1
ATOM 662 N N . ALA A 1 85 ? 4.473 -6.815 1.202 1.00 93.56 85 ALA A N 1
ATOM 663 C CA . ALA A 1 85 ? 4.028 -8.135 0.756 1.00 93.56 85 ALA A CA 1
ATOM 664 C C . ALA A 1 85 ? 4.140 -8.337 -0.765 1.00 93.56 85 ALA A C 1
ATOM 666 O O . ALA A 1 85 ? 4.294 -9.459 -1.235 1.00 93.56 85 ALA A O 1
ATOM 667 N N . VAL A 1 86 ? 4.072 -7.248 -1.533 1.00 92.69 86 VAL A N 1
ATOM 668 C CA . VAL A 1 86 ? 4.136 -7.263 -3.002 1.00 92.69 86 VAL A CA 1
ATOM 669 C C . VAL A 1 86 ? 5.552 -7.003 -3.530 1.00 92.69 86 VAL A C 1
ATOM 671 O O . VAL A 1 86 ? 5.808 -7.158 -4.724 1.00 92.69 86 VAL A O 1
ATOM 674 N N . ARG A 1 87 ? 6.502 -6.603 -2.674 1.00 90.19 87 ARG A N 1
ATOM 675 C CA . ARG A 1 87 ? 7.860 -6.306 -3.139 1.00 90.19 87 ARG A CA 1
ATOM 676 C C . ARG A 1 87 ? 8.560 -7.579 -3.633 1.00 90.19 87 ARG A C 1
ATOM 678 O O . ARG A 1 87 ? 8.592 -8.567 -2.898 1.00 90.19 87 ARG A O 1
ATOM 685 N N . PRO A 1 88 ? 9.173 -7.550 -4.829 1.00 88.62 88 PRO A N 1
ATOM 686 C CA . PRO A 1 88 ? 10.004 -8.652 -5.286 1.00 88.62 88 PRO A CA 1
ATOM 687 C C . PRO A 1 88 ? 11.222 -8.808 -4.368 1.00 88.62 88 PRO A C 1
ATOM 689 O O . PRO A 1 88 ? 11.756 -7.829 -3.837 1.00 88.62 88 PRO A O 1
ATOM 692 N N . ARG A 1 89 ? 11.650 -10.057 -4.165 1.00 89.31 89 ARG A N 1
ATOM 693 C CA . ARG A 1 89 ? 12.923 -10.356 -3.505 1.00 89.31 89 ARG A CA 1
ATOM 694 C C . ARG A 1 89 ? 14.014 -10.175 -4.548 1.00 89.31 89 ARG A C 1
ATOM 696 O O . ARG A 1 89 ? 14.092 -10.964 -5.480 1.00 89.31 89 ARG A O 1
ATOM 703 N N . GLU A 1 90 ? 14.815 -9.138 -4.381 1.00 92.31 90 GLU A N 1
ATOM 704 C CA . GLU A 1 90 ? 15.878 -8.766 -5.309 1.00 92.31 90 GLU A CA 1
ATOM 705 C C . GLU A 1 90 ? 17.198 -8.675 -4.543 1.00 92.31 90 GLU A C 1
ATOM 707 O O . GLU A 1 90 ? 17.244 -8.279 -3.374 1.00 92.31 90 GLU A O 1
ATOM 712 N N . THR A 1 91 ? 18.287 -9.035 -5.210 1.00 94.81 91 THR A N 1
ATOM 713 C CA . THR A 1 91 ? 19.643 -8.711 -4.768 1.00 94.81 91 THR A CA 1
ATOM 714 C C . THR A 1 91 ? 19.880 -7.198 -4.839 1.00 94.81 91 THR A C 1
ATOM 716 O O . THR A 1 91 ? 19.134 -6.454 -5.484 1.00 94.81 91 THR A O 1
ATOM 719 N N . LEU A 1 92 ? 20.956 -6.716 -4.207 1.00 89.75 92 LEU A N 1
ATOM 720 C CA . LEU A 1 92 ? 21.349 -5.304 -4.306 1.00 89.75 92 LEU A CA 1
ATOM 721 C C . LEU A 1 92 ? 21.592 -4.874 -5.761 1.00 89.75 92 LEU A C 1
ATOM 723 O O . LEU A 1 92 ? 21.209 -3.772 -6.149 1.00 89.75 92 LEU A O 1
ATOM 727 N N . TYR A 1 93 ? 22.182 -5.753 -6.575 1.00 91.06 93 TYR A N 1
ATOM 728 C CA . TYR A 1 93 ? 22.443 -5.478 -7.985 1.00 91.06 93 TYR A CA 1
ATOM 729 C C . TYR A 1 93 ? 21.151 -5.383 -8.807 1.00 91.06 93 TYR A C 1
ATOM 731 O O . TYR A 1 93 ? 20.963 -4.426 -9.556 1.00 91.06 93 TYR A O 1
ATOM 739 N N . GLU A 1 94 ? 20.216 -6.318 -8.625 1.00 93.31 94 GLU A N 1
ATOM 740 C CA . GLU A 1 94 ? 18.903 -6.261 -9.284 1.00 93.31 94 GLU A CA 1
ATOM 741 C C . GLU A 1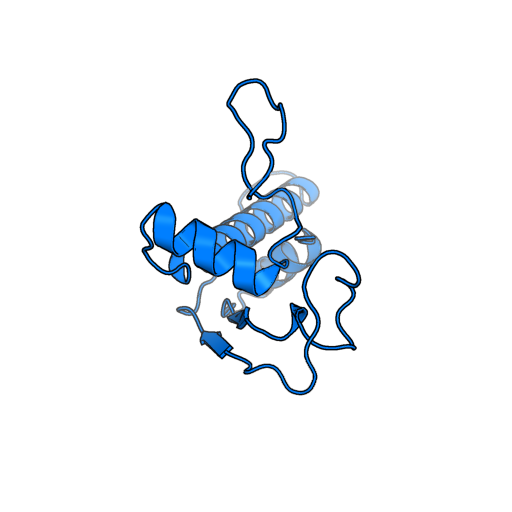 94 ? 18.118 -5.015 -8.867 1.00 93.31 94 GLU A C 1
ATOM 743 O O . GLU A 1 94 ? 17.559 -4.329 -9.723 1.00 93.31 94 GLU A O 1
ATOM 748 N N . SER A 1 95 ? 18.164 -4.658 -7.579 1.00 90.75 95 SER A N 1
ATOM 749 C CA . SER A 1 95 ? 17.548 -3.431 -7.062 1.00 90.75 95 SER A CA 1
ATOM 750 C C . SER A 1 95 ? 18.134 -2.179 -7.725 1.00 90.75 95 SER A C 1
ATOM 752 O O . SER A 1 95 ? 17.399 -1.241 -8.048 1.00 90.75 95 SER A O 1
ATOM 754 N N . LEU A 1 96 ? 19.451 -2.159 -7.967 1.00 90.06 96 LEU A N 1
ATOM 755 C CA . LEU A 1 96 ? 20.127 -1.073 -8.679 1.00 90.06 96 LEU A CA 1
ATOM 756 C C . LEU A 1 96 ? 19.664 -0.985 -10.138 1.00 90.06 96 LEU A C 1
ATOM 758 O O . LEU A 1 96 ? 19.302 0.099 -10.597 1.00 90.06 96 LEU A O 1
ATOM 762 N N . LEU A 1 97 ? 19.612 -2.109 -10.858 1.00 91.25 97 LEU A N 1
ATOM 763 C CA . LEU A 1 97 ? 19.107 -2.150 -12.235 1.00 91.25 97 LEU A CA 1
ATOM 764 C C . LEU A 1 97 ? 17.635 -1.715 -12.313 1.00 91.25 97 LEU A C 1
ATOM 766 O O . LEU A 1 97 ? 17.256 -0.926 -13.184 1.00 91.25 97 LEU A O 1
ATOM 770 N N . ALA A 1 98 ? 16.801 -2.166 -11.373 1.00 90.50 98 ALA A N 1
ATOM 771 C CA . ALA A 1 98 ? 15.403 -1.765 -11.269 1.00 90.50 98 ALA A CA 1
ATOM 772 C C . ALA A 1 98 ? 15.267 -0.254 -11.018 1.00 90.50 98 ALA A C 1
ATOM 774 O O . ALA A 1 98 ? 14.439 0.412 -11.654 1.00 90.50 98 ALA A O 1
ATOM 775 N N . ALA A 1 99 ? 16.107 0.317 -10.147 1.00 90.56 99 ALA A N 1
ATOM 776 C CA . ALA A 1 99 ? 16.173 1.757 -9.914 1.00 90.56 99 ALA A CA 1
ATOM 777 C C . ALA A 1 99 ? 16.600 2.514 -11.182 1.00 90.56 99 ALA A C 1
ATOM 779 O O . ALA A 1 99 ? 15.920 3.460 -11.585 1.00 90.56 99 ALA A O 1
ATOM 780 N N . GLN A 1 100 ? 17.645 2.052 -11.872 1.00 90.06 100 GLN A N 1
ATOM 781 C CA . GLN A 1 100 ? 18.124 2.637 -13.125 1.00 90.06 100 GLN A CA 1
ATOM 782 C C . GLN A 1 100 ? 17.024 2.659 -14.199 1.00 90.06 100 GLN A C 1
ATOM 784 O O . GLN A 1 100 ? 16.793 3.671 -14.865 1.00 90.06 100 GLN A O 1
ATOM 789 N N . TYR A 1 101 ? 16.279 1.561 -14.332 1.00 88.56 101 TYR A N 1
ATOM 790 C CA . TYR A 1 101 ? 15.156 1.446 -15.260 1.00 88.56 101 TYR A CA 1
ATOM 791 C C . TYR A 1 101 ? 13.989 2.384 -14.905 1.00 88.56 101 TYR A C 1
ATOM 793 O O . TYR A 1 101 ? 13.322 2.938 -15.793 1.00 88.56 101 TYR A O 1
ATOM 801 N N . ARG A 1 102 ? 13.725 2.563 -13.607 1.00 89.19 102 ARG A N 1
ATOM 802 C CA . ARG A 1 102 ? 12.595 3.335 -13.070 1.00 89.19 102 ARG A CA 1
ATOM 803 C C . ARG A 1 102 ? 12.853 4.842 -13.037 1.00 89.19 102 ARG A C 1
ATOM 805 O O . ARG A 1 102 ? 11.940 5.618 -13.328 1.00 89.19 102 ARG A O 1
ATOM 812 N N . TYR A 1 103 ? 14.073 5.255 -12.716 1.00 89.50 103 TYR A N 1
ATOM 813 C CA . TYR A 1 103 ? 14.451 6.653 -12.485 1.00 89.50 103 TYR A CA 1
ATOM 814 C C . TYR A 1 103 ? 15.353 7.228 -13.589 1.00 89.50 103 TYR A C 1
ATOM 816 O O . TYR A 1 103 ? 15.346 8.439 -13.809 1.00 89.50 103 TYR A O 1
ATOM 824 N N . GLY A 1 104 ? 16.028 6.370 -14.359 1.00 87.25 104 GLY A N 1
ATOM 825 C CA . GLY A 1 104 ? 16.988 6.738 -15.401 1.00 87.25 104 GLY A CA 1
ATOM 826 C C . GLY A 1 104 ? 18.438 6.560 -14.943 1.00 87.25 104 GLY A C 1
ATOM 827 O O . GLY A 1 104 ? 18.744 6.719 -13.7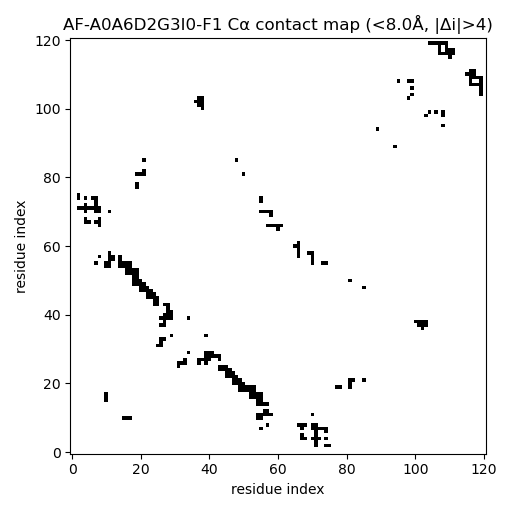68 1.00 87.25 104 GLY A O 1
ATOM 828 N N . ALA A 1 105 ? 19.333 6.253 -15.887 1.00 82.94 105 ALA A N 1
ATOM 829 C CA . ALA A 1 105 ? 20.735 5.938 -15.600 1.00 82.94 105 ALA A CA 1
ATOM 830 C C . ALA A 1 105 ? 21.553 7.102 -15.025 1.00 82.94 105 ALA A C 1
ATOM 832 O O . ALA A 1 105 ? 22.402 6.879 -14.177 1.00 82.94 105 ALA A O 1
ATOM 833 N N . GLY A 1 106 ? 21.264 8.341 -15.432 1.00 79.88 106 GLY A N 1
ATOM 834 C CA . GLY A 1 106 ? 21.984 9.532 -14.963 1.00 79.88 106 GLY A CA 1
ATOM 835 C C . GLY A 1 106 ? 21.479 10.111 -13.638 1.00 79.88 106 GLY A C 1
ATOM 836 O O . GLY A 1 106 ? 21.687 11.294 -13.380 1.00 79.88 106 GLY A O 1
ATOM 837 N N . LYS A 1 107 ? 20.724 9.346 -12.841 1.00 80.12 107 LYS A N 1
ATOM 838 C CA . LYS A 1 107 ? 20.228 9.781 -11.529 1.00 80.12 107 LYS A CA 1
ATOM 839 C C . LYS A 1 107 ? 21.041 9.104 -10.433 1.00 80.12 107 LYS A C 1
ATOM 841 O O . LYS A 1 107 ? 21.147 7.881 -10.428 1.00 80.12 107 LYS A O 1
ATOM 846 N N . ASN A 1 108 ? 21.536 9.886 -9.476 1.00 78.00 108 ASN A N 1
ATOM 847 C CA . ASN A 1 108 ? 22.154 9.345 -8.268 1.00 78.00 108 ASN A CA 1
ATOM 848 C C . ASN A 1 108 ? 21.109 8.518 -7.510 1.00 78.00 108 ASN A C 1
ATOM 850 O O . ASN A 1 108 ? 20.092 9.047 -7.065 1.00 78.00 108 ASN A O 1
ATOM 854 N N . CYS A 1 109 ? 21.341 7.209 -7.447 1.00 72.44 109 CYS A N 1
ATOM 855 C CA . CYS A 1 109 ? 20.452 6.238 -6.805 1.00 72.44 109 CYS A CA 1
ATOM 856 C C . CYS A 1 109 ? 21.158 5.471 -5.674 1.00 72.44 109 CYS A C 1
ATOM 858 O O . CYS A 1 109 ? 20.540 4.606 -5.058 1.00 72.44 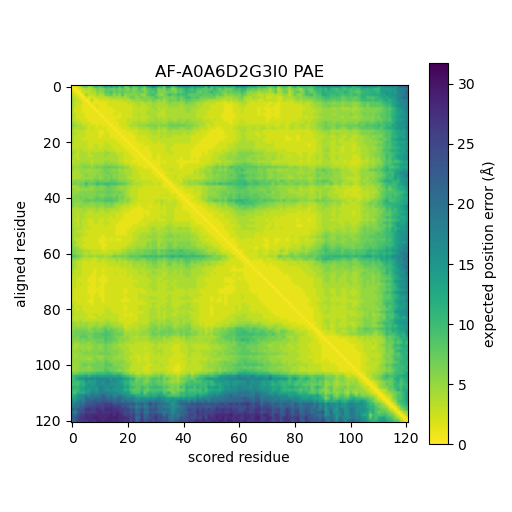109 CYS A O 1
ATOM 860 N N . ILE A 1 110 ? 22.439 5.769 -5.429 1.00 76.31 110 ILE A N 1
ATOM 861 C CA . ILE A 1 110 ? 23.270 5.179 -4.380 1.00 76.31 110 ILE A CA 1
ATOM 862 C C . ILE A 1 110 ? 23.790 6.320 -3.508 1.00 76.31 110 ILE A C 1
ATOM 864 O O . ILE A 1 110 ? 24.376 7.283 -4.008 1.00 76.31 110 ILE A O 1
ATOM 868 N N . GLU A 1 111 ? 23.578 6.188 -2.206 1.00 75.62 111 GLU A N 1
ATOM 869 C CA . GLU A 1 111 ? 24.092 7.090 -1.182 1.00 75.62 111 GLU A CA 1
ATOM 870 C C . GLU A 1 111 ? 24.874 6.250 -0.169 1.00 75.62 111 GLU A C 1
ATOM 872 O O . GLU A 1 111 ? 24.432 5.164 0.214 1.00 75.62 111 GLU A O 1
ATOM 877 N N . ASP A 1 112 ? 26.056 6.728 0.219 1.00 78.06 112 ASP A N 1
ATOM 878 C CA . ASP A 1 112 ? 26.839 6.131 1.306 1.00 78.06 112 ASP A CA 1
ATOM 879 C C . ASP A 1 112 ? 26.221 6.476 2.677 1.00 78.06 112 ASP A C 1
ATOM 881 O O . ASP A 1 112 ? 25.403 7.389 2.789 1.00 78.06 112 ASP A O 1
ATOM 885 N N . ILE A 1 113 ? 26.650 5.798 3.745 1.00 76.31 113 ILE A N 1
ATOM 886 C CA . ILE A 1 113 ? 26.223 6.050 5.132 1.00 76.31 113 ILE A CA 1
ATOM 887 C C . ILE A 1 113 ? 26.464 7.503 5.573 1.00 76.31 113 ILE A C 1
ATOM 889 O O . ILE A 1 113 ? 25.788 8.005 6.467 1.00 76.31 113 ILE A O 1
ATOM 893 N N . ASN A 1 114 ? 27.413 8.182 4.923 1.00 80.12 114 ASN A N 1
ATOM 894 C CA . ASN A 1 114 ? 27.739 9.589 5.137 1.00 80.12 114 ASN A CA 1
ATOM 895 C C . ASN A 1 114 ? 26.855 10.545 4.310 1.00 80.12 114 ASN A C 1
ATOM 897 O O . ASN A 1 114 ? 27.150 11.736 4.232 1.00 80.12 114 ASN A O 1
ATOM 901 N N . PHE A 1 115 ? 25.805 10.037 3.651 1.00 62.88 115 PHE A N 1
ATOM 902 C CA . PHE A 1 115 ? 24.871 10.779 2.791 1.00 62.88 115 PHE A CA 1
ATOM 903 C C . PHE A 1 115 ? 25.540 11.551 1.642 1.00 62.88 115 PHE A C 1
ATOM 905 O O . PHE A 1 115 ? 25.010 12.540 1.136 1.00 62.88 115 PHE A O 1
ATOM 912 N N . THR A 1 116 ? 26.715 11.098 1.202 1.00 60.81 116 THR A N 1
ATOM 913 C CA . THR A 1 116 ? 27.385 11.648 0.021 1.00 60.81 116 THR A CA 1
ATOM 914 C C . THR A 1 116 ? 26.929 10.853 -1.201 1.00 60.81 116 THR A C 1
ATOM 916 O O . THR A 1 116 ? 27.135 9.641 -1.272 1.00 60.81 116 THR A O 1
ATOM 919 N N . ALA A 1 117 ? 26.260 11.514 -2.147 1.00 57.75 117 ALA A N 1
ATOM 920 C CA . ALA A 1 117 ? 25.747 10.866 -3.351 1.00 57.75 117 ALA A CA 1
ATOM 921 C C . ALA A 1 117 ? 26.897 10.547 -4.324 1.00 57.75 117 ALA A C 1
ATOM 923 O O . ALA A 1 117 ? 27.595 11.454 -4.781 1.00 57.75 117 ALA A O 1
ATOM 924 N N . GLY A 1 118 ? 27.092 9.266 -4.644 1.00 57.16 118 GLY A N 1
ATOM 925 C CA . GLY A 1 118 ? 28.088 8.809 -5.617 1.00 57.16 118 GLY A CA 1
ATOM 926 C C . GLY A 1 118 ? 27.552 8.838 -7.051 1.00 57.16 118 GLY A C 1
ATOM 927 O O . GLY A 1 118 ? 26.357 8.641 -7.280 1.00 57.16 118 GLY A O 1
ATOM 928 N N . TYR A 1 119 ? 28.436 9.070 -8.025 1.00 50.94 119 TYR A N 1
ATOM 929 C CA . TYR A 1 119 ? 28.099 8.947 -9.445 1.00 50.94 119 TYR A CA 1
ATOM 930 C C . TYR A 1 119 ? 27.918 7.474 -9.825 1.00 50.94 119 TYR A C 1
ATOM 932 O O . TYR A 1 119 ? 28.721 6.625 -9.444 1.00 50.94 119 TYR A O 1
ATOM 940 N N . VAL A 1 120 ? 26.892 7.184 -10.625 1.00 51.09 120 VAL A N 1
ATOM 941 C CA . VAL A 1 120 ? 26.779 5.913 -11.350 1.00 51.09 120 VAL A CA 1
ATOM 942 C C . VAL A 1 120 ? 27.362 6.161 -12.741 1.00 51.09 120 VAL A C 1
ATOM 944 O O . VAL A 1 120 ? 26.719 6.822 -13.556 1.00 51.09 1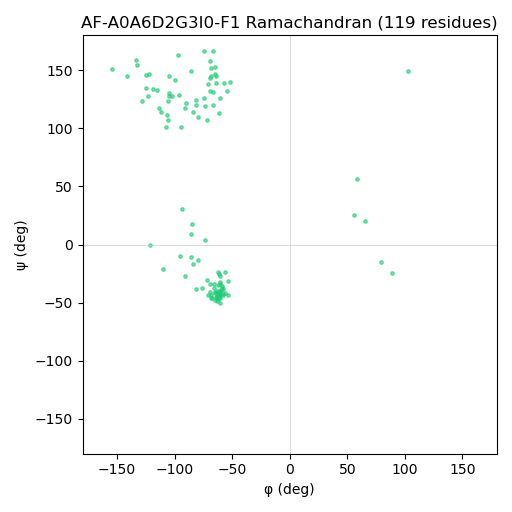20 VAL A O 1
ATOM 947 N N . SER A 1 121 ? 28.609 5.733 -12.963 1.00 39.72 121 SER A N 1
ATOM 948 C CA . SER A 1 121 ? 29.283 5.763 -14.272 1.00 39.72 121 SER A CA 1
ATOM 949 C C . SER A 1 121 ? 28.785 4.649 -15.181 1.00 39.72 121 SER A C 1
ATOM 951 O O . SER A 1 121 ? 28.726 3.506 -14.670 1.00 39.72 121 SER A O 1
#

Organism: NCBI:txid59202